Protein AF-A0A7Z9G6S5-F1 (afdb_monomer)

Secondary structure (DSSP, 8-state):
-BHHHHHHHHHHHHHTTT----EEPP-TTS-SSEEEEETTEEEEEEETTS-SSSTTGGGSBEEEEEEEETT---BTTTTB--SEE-SSHHHHHHHHSPPPPSS-TT-EEE---SHHHHHTT-TT-EEEEEEE-SSS-EEE-

pLDDT: mean 88.84, std 7.66, range [58.53, 96.88]

Solvent-accessible surface area (backbone atoms only — not comparable to full-atom values): 8023 Å² total; per-residue (Å²): 98,37,34,54,57,49,56,52,48,52,44,51,56,41,44,76,74,74,37,88,68,68,71,48,71,20,40,96,91,58,58,50,42,38,34,35,71,49,94,66,29,32,44,33,30,30,31,51,97,48,67,41,58,61,93,68,34,52,74,20,41,51,36,72,29,33,39,27,50,69,87,57,69,61,41,86,90,73,78,39,70,57,57,49,78,4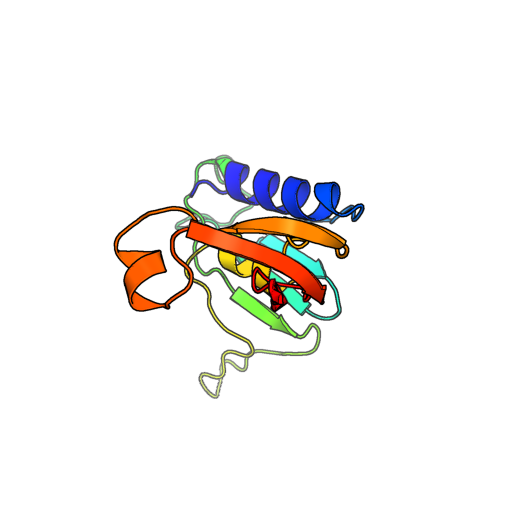4,96,39,69,64,59,48,48,44,71,71,54,49,54,78,48,93,64,60,65,74,38,79,46,67,35,62,81,45,78,66,32,49,77,72,71,39,40,64,40,72,31,36,26,76,41,73,42,78,52,76,56,67,44,67,89

Mean predicted aligned error: 6.97 Å

Structure (mmCIF, N/CA/C/O backbone):
data_AF-A0A7Z9G6S5-F1
#
_entry.id   AF-A0A7Z9G6S5-F1
#
loop_
_atom_site.group_PDB
_atom_site.id
_atom_site.type_symbol
_atom_site.label_atom_id
_atom_site.label_alt_id
_atom_site.label_comp_id
_atom_site.label_asym_id
_atom_site.label_entity_id
_atom_site.label_seq_id
_atom_site.pdbx_PDB_ins_code
_atom_site.Cartn_x
_atom_site.Cartn_y
_atom_site.Cartn_z
_atom_site.occupancy
_atom_site.B_iso_or_equiv
_atom_site.auth_seq_id
_atom_site.auth_comp_id
_atom_site.auth_asym_id
_atom_site.auth_atom_id
_atom_site.pdbx_PDB_model_num
ATOM 1 N N . MET A 1 1 ? 7.248 10.135 -1.794 1.00 91.06 1 MET A N 1
ATOM 2 C CA . MET A 1 1 ? 7.951 9.127 -0.962 1.00 91.06 1 MET A CA 1
ATOM 3 C C . MET A 1 1 ? 8.973 8.418 -1.836 1.00 91.06 1 MET A C 1
ATOM 5 O O . MET A 1 1 ? 8.597 8.007 -2.926 1.00 91.06 1 MET A O 1
ATOM 9 N N . LYS A 1 2 ? 10.204 8.202 -1.351 1.00 95.75 2 LYS A N 1
ATOM 10 C CA . LYS A 1 2 ? 11.241 7.436 -2.071 1.00 95.75 2 LYS A CA 1
ATOM 11 C C . LYS A 1 2 ? 10.825 5.996 -2.378 1.00 95.75 2 LYS A C 1
ATOM 13 O O . LYS A 1 2 ? 10.232 5.349 -1.508 1.00 95.75 2 LYS A O 1
ATOM 18 N N . ILE A 1 3 ? 11.191 5.473 -3.550 1.00 95.25 3 ILE A N 1
ATOM 19 C CA . ILE A 1 3 ? 10.824 4.111 -3.975 1.00 95.25 3 ILE A CA 1
ATOM 20 C C . ILE A 1 3 ? 11.291 3.059 -2.966 1.00 95.25 3 ILE A C 1
ATOM 22 O O . ILE A 1 3 ? 10.500 2.206 -2.559 1.00 95.25 3 ILE A O 1
ATOM 26 N N . ARG A 1 4 ? 12.531 3.155 -2.468 1.00 95.50 4 ARG A N 1
ATOM 27 C CA . ARG A 1 4 ? 13.049 2.221 -1.450 1.00 95.50 4 ARG A CA 1
ATOM 28 C C . ARG A 1 4 ? 12.162 2.138 -0.203 1.00 95.50 4 ARG A C 1
ATOM 30 O O . ARG A 1 4 ? 11.989 1.068 0.378 1.00 95.50 4 ARG A O 1
ATOM 37 N N . ASN A 1 5 ? 11.571 3.265 0.201 1.00 96.88 5 ASN A N 1
ATOM 38 C CA . 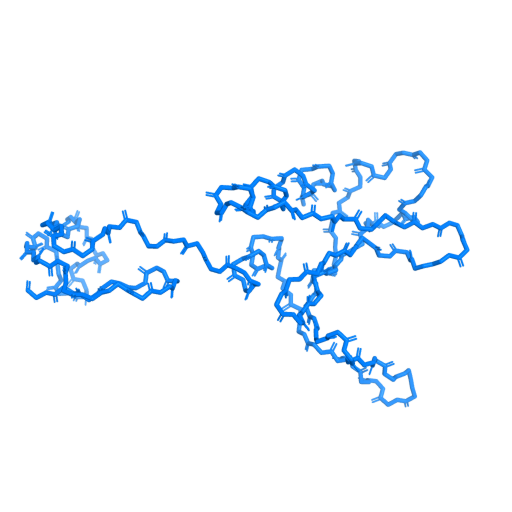ASN A 1 5 ? 10.681 3.335 1.357 1.00 96.88 5 ASN A CA 1
ATOM 39 C C . ASN A 1 5 ? 9.298 2.768 1.024 1.00 96.88 5 ASN A C 1
ATOM 41 O O . ASN A 1 5 ? 8.705 2.103 1.870 1.00 96.88 5 ASN A O 1
ATOM 45 N N . ALA A 1 6 ? 8.810 2.981 -0.201 1.00 96.06 6 ALA A N 1
ATOM 46 C CA . ALA A 1 6 ? 7.562 2.392 -0.673 1.00 96.06 6 ALA A CA 1
ATOM 47 C C . ALA A 1 6 ? 7.645 0.857 -0.698 1.00 96.06 6 ALA A C 1
ATOM 49 O O . ALA A 1 6 ? 6.802 0.199 -0.096 1.00 96.06 6 ALA A O 1
ATOM 50 N N . ILE A 1 7 ? 8.712 0.291 -1.273 1.00 95.62 7 ILE A N 1
ATOM 51 C CA . ILE A 1 7 ? 8.964 -1.162 -1.316 1.00 95.62 7 ILE A CA 1
ATOM 52 C C . ILE A 1 7 ? 9.022 -1.756 0.095 1.00 95.62 7 ILE A C 1
ATOM 54 O O . ILE A 1 7 ? 8.332 -2.734 0.390 1.00 95.62 7 ILE A O 1
ATOM 58 N N . LYS A 1 8 ? 9.800 -1.142 1.000 1.00 96.31 8 LYS A N 1
ATOM 59 C CA . LYS A 1 8 ? 9.868 -1.570 2.408 1.00 96.31 8 LYS A CA 1
ATOM 60 C C . LYS A 1 8 ? 8.495 -1.530 3.080 1.00 96.31 8 LYS A C 1
ATOM 62 O O . LYS A 1 8 ? 8.163 -2.438 3.840 1.00 96.31 8 LYS A O 1
ATOM 67 N N . LYS A 1 9 ? 7.696 -0.497 2.800 1.00 96.06 9 LYS A N 1
ATOM 68 C CA . LYS A 1 9 ? 6.357 -0.339 3.372 1.00 96.06 9 LYS A CA 1
ATOM 69 C C . LYS A 1 9 ? 5.383 -1.399 2.863 1.00 96.06 9 LYS A C 1
ATOM 71 O O . LYS A 1 9 ? 4.671 -1.957 3.688 1.00 96.06 9 LYS A O 1
ATOM 76 N N . ILE A 1 10 ? 5.398 -1.714 1.566 1.00 96.00 10 ILE A N 1
ATOM 77 C CA . ILE A 1 10 ? 4.593 -2.798 0.978 1.00 96.00 10 ILE A CA 1
ATOM 78 C C . ILE A 1 10 ? 4.937 -4.114 1.675 1.00 96.00 10 ILE A C 1
ATOM 80 O O . ILE A 1 10 ? 4.090 -4.682 2.356 1.00 96.00 10 ILE A O 1
ATOM 84 N N . LYS A 1 11 ? 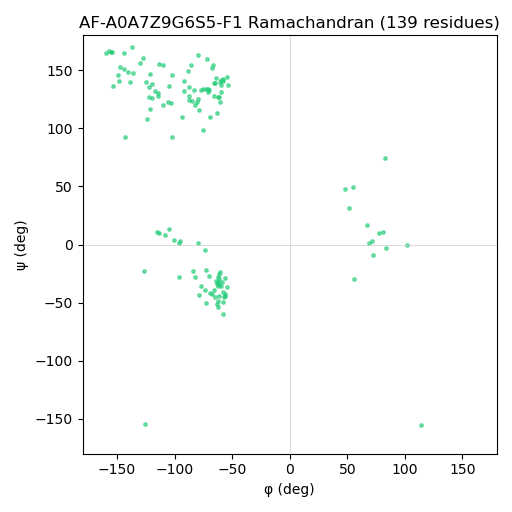6.206 -4.540 1.624 1.00 96.12 11 LYS A N 1
ATOM 85 C CA . LYS A 1 11 ? 6.630 -5.804 2.245 1.00 96.12 11 LYS A CA 1
ATOM 86 C C . LYS A 1 11 ? 6.286 -5.862 3.732 1.00 96.12 11 LYS A C 1
ATOM 88 O O . LYS A 1 11 ? 5.792 -6.873 4.214 1.00 96.12 11 LYS A O 1
ATOM 93 N N . SER A 1 12 ? 6.499 -4.770 4.470 1.00 96.06 12 SER A N 1
ATOM 94 C CA . SER A 1 12 ? 6.163 -4.718 5.895 1.00 96.06 12 SER A CA 1
ATOM 95 C C . SER A 1 12 ? 4.658 -4.812 6.163 1.00 96.06 12 SER A C 1
ATOM 97 O O . SER A 1 12 ? 4.278 -5.453 7.139 1.00 96.06 12 SER A O 1
ATOM 99 N N . HIS A 1 13 ? 3.815 -4.179 5.342 1.00 94.62 13 HIS A N 1
ATOM 100 C CA . HIS A 1 13 ? 2.359 -4.181 5.509 1.00 94.62 13 HIS A CA 1
ATOM 101 C C . HIS A 1 13 ? 1.776 -5.586 5.374 1.00 94.62 13 HIS A C 1
ATOM 103 O O . HIS A 1 13 ? 1.085 -6.050 6.276 1.00 94.62 13 HIS A O 1
ATOM 109 N N . PHE A 1 14 ? 2.133 -6.282 4.295 1.00 94.81 14 PHE A N 1
ATOM 110 C CA . PHE A 1 14 ? 1.664 -7.642 4.026 1.00 94.81 14 PHE A CA 1
ATOM 111 C C . PHE A 1 14 ? 2.265 -8.654 5.009 1.00 94.81 14 PHE A C 1
ATOM 113 O O . PHE A 1 14 ? 1.537 -9.462 5.587 1.00 94.81 14 PHE A O 1
ATOM 120 N N . LYS A 1 15 ? 3.563 -8.534 5.325 1.00 95.44 15 LYS A N 1
ATOM 121 C CA . LYS A 1 15 ? 4.233 -9.440 6.271 1.00 95.44 15 LYS A CA 1
ATOM 122 C C . LYS A 1 15 ? 3.642 -9.381 7.678 1.00 95.44 15 LYS A C 1
ATOM 124 O O . LYS A 1 15 ? 3.561 -10.409 8.345 1.00 95.44 15 LYS A O 1
ATOM 129 N N . LYS A 1 16 ? 3.200 -8.204 8.141 1.00 92.44 16 LYS A N 1
ATOM 130 C CA . LYS A 1 16 ? 2.503 -8.062 9.437 1.00 92.44 16 LYS A CA 1
ATOM 131 C C . LYS A 1 16 ? 1.207 -8.869 9.510 1.00 92.44 16 LYS A C 1
ATOM 133 O O . LYS A 1 16 ? 0.772 -9.193 10.608 1.00 92.44 16 LYS A O 1
ATOM 138 N N . GLN A 1 17 ? 0.620 -9.182 8.362 1.00 91.12 17 GLN A N 1
ATOM 139 C CA . GLN A 1 17 ? -0.603 -9.966 8.231 1.00 91.12 17 GLN A CA 1
ATOM 140 C C . GLN A 1 17 ? -0.315 -11.402 7.757 1.00 91.12 17 GLN A C 1
ATOM 142 O O . GLN A 1 17 ? -1.229 -12.123 7.377 1.00 91.12 17 GLN A O 1
ATOM 147 N N . GLY A 1 18 ? 0.954 -11.830 7.790 1.00 92.50 18 GLY A N 1
ATOM 148 C CA . GLY A 1 18 ? 1.364 -13.196 7.460 1.00 92.50 18 GLY A CA 1
ATOM 149 C C . GLY A 1 18 ? 1.502 -13.490 5.966 1.00 92.50 18 GLY A C 1
ATOM 150 O O . GLY A 1 18 ? 1.662 -14.651 5.604 1.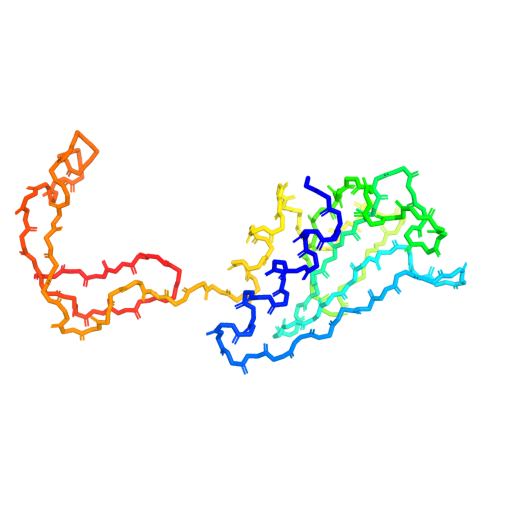00 92.50 18 GLY A O 1
ATOM 151 N N . ILE A 1 19 ? 1.465 -12.472 5.103 1.00 94.06 19 ILE A N 1
ATOM 152 C CA . ILE A 1 19 ? 1.581 -12.632 3.650 1.00 94.06 19 ILE A CA 1
ATOM 153 C C . ILE A 1 19 ? 2.969 -12.170 3.211 1.00 94.06 19 ILE A C 1
ATOM 155 O O . ILE A 1 19 ? 3.347 -11.020 3.452 1.00 94.06 19 ILE A O 1
ATOM 159 N N . ASP A 1 20 ? 3.725 -13.052 2.560 1.00 93.56 20 ASP A N 1
ATOM 160 C CA . ASP A 1 20 ? 4.937 -12.642 1.853 1.00 93.56 20 ASP A CA 1
ATOM 161 C C . ASP A 1 20 ? 4.562 -12.217 0.436 1.00 93.56 20 ASP A C 1
ATOM 163 O O . ASP A 1 20 ? 3.829 -12.925 -0.255 1.00 93.56 20 ASP A O 1
ATOM 167 N N . ILE A 1 21 ? 4.998 -11.024 0.038 1.00 94.19 21 ILE A N 1
ATOM 168 C CA . ILE A 1 21 ? 4.590 -10.420 -1.227 1.00 94.19 21 ILE A CA 1
ATOM 169 C C . ILE A 1 21 ? 5.799 -10.124 -2.097 1.00 94.19 21 ILE A C 1
ATOM 171 O O . ILE A 1 21 ? 6.733 -9.414 -1.700 1.00 94.19 21 ILE A O 1
ATOM 175 N N . ASP A 1 22 ? 5.732 -10.632 -3.320 1.00 94.31 22 ASP A N 1
ATOM 176 C CA . ASP A 1 22 ? 6.737 -10.384 -4.333 1.00 94.31 22 ASP A CA 1
ATOM 177 C C . ASP A 1 22 ? 6.426 -9.107 -5.105 1.00 94.31 22 ASP A C 1
ATOM 179 O O . ASP A 1 22 ? 5.295 -8.827 -5.513 1.00 94.31 22 ASP A O 1
ATOM 183 N N . ILE A 1 23 ? 7.476 -8.313 -5.297 1.00 94.75 23 ILE A N 1
ATOM 184 C CA . ILE A 1 23 ? 7.431 -7.090 -6.088 1.00 94.75 23 ILE A CA 1
ATOM 185 C C . ILE A 1 23 ? 8.230 -7.359 -7.353 1.00 94.75 23 ILE A C 1
ATOM 187 O O . ILE A 1 23 ? 9.424 -7.647 -7.290 1.00 94.75 23 ILE A O 1
ATOM 191 N N . SER A 1 24 ? 7.563 -7.250 -8.495 1.00 93.75 24 SER A N 1
ATOM 192 C CA . SER A 1 24 ? 8.201 -7.289 -9.803 1.00 93.75 24 SER A CA 1
ATOM 193 C C . SER A 1 24 ? 8.816 -5.928 -10.100 1.00 93.75 24 SER A C 1
ATOM 195 O O . SER A 1 24 ? 8.137 -4.896 -10.040 1.00 93.75 24 SER A O 1
ATOM 197 N N . TYR A 1 25 ? 10.111 -5.942 -10.396 1.00 93.00 25 TYR A N 1
ATOM 198 C CA . TYR A 1 25 ? 10.896 -4.750 -10.683 1.00 93.00 25 TYR A CA 1
ATOM 199 C C . TYR A 1 25 ? 10.839 -4.402 -12.175 1.00 93.00 25 TYR A C 1
ATOM 201 O O . TYR A 1 25 ? 10.737 -5.309 -13.008 1.00 93.00 25 TYR A O 1
ATOM 209 N N . PRO A 1 26 ? 10.933 -3.108 -12.522 1.00 91.50 26 PRO A N 1
ATOM 210 C CA . PRO A 1 26 ? 11.101 -2.676 -13.900 1.00 91.50 26 PRO A CA 1
ATOM 211 C C . PRO A 1 26 ? 12.309 -3.331 -14.573 1.00 91.50 26 PRO A C 1
ATOM 213 O O . PRO A 1 26 ? 13.348 -3.542 -13.949 1.00 91.50 26 PRO A O 1
ATOM 216 N N . THR A 1 27 ? 12.191 -3.630 -15.865 1.00 88.19 27 THR A N 1
ATOM 217 C CA . THR A 1 27 ? 13.282 -4.204 -16.670 1.00 88.19 27 THR A CA 1
ATOM 218 C C . THR A 1 27 ? 13.466 -3.419 -17.962 1.00 88.19 27 THR A C 1
ATOM 220 O O . THR A 1 27 ? 12.532 -2.782 -18.446 1.00 88.19 27 THR A O 1
ATOM 223 N N . ARG A 1 28 ? 14.670 -3.475 -18.548 1.00 84.44 28 ARG A N 1
ATOM 224 C CA . ARG A 1 28 ? 15.036 -2.694 -19.745 1.00 84.44 28 ARG A CA 1
ATOM 225 C C . ARG A 1 28 ? 14.155 -2.958 -20.968 1.00 84.44 28 ARG A C 1
ATOM 227 O O . ARG A 1 28 ? 13.950 -2.060 -21.773 1.00 84.44 28 ARG A O 1
ATOM 234 N N . SER A 1 29 ? 13.660 -4.180 -21.120 1.00 81.25 29 SER A N 1
ATOM 235 C CA . SER A 1 29 ? 12.818 -4.604 -22.246 1.00 81.25 29 SER A CA 1
ATOM 236 C C . SER A 1 29 ? 11.354 -4.820 -21.856 1.00 81.25 29 SER A C 1
ATOM 238 O O . SER A 1 29 ? 10.596 -5.384 -22.641 1.00 81.25 29 SER A O 1
ATOM 240 N N . GLY A 1 30 ? 10.970 -4.452 -20.633 1.00 78.00 30 GLY A N 1
ATOM 241 C CA . GLY A 1 30 ? 9.667 -4.777 -20.067 1.00 78.00 30 GLY A CA 1
ATOM 242 C C . GLY A 1 30 ? 8.906 -3.556 -19.572 1.00 78.00 30 GLY A C 1
ATOM 243 O O . GLY A 1 30 ? 9.079 -2.435 -20.036 1.00 78.00 30 GLY A O 1
ATOM 244 N N . ASN A 1 31 ? 8.016 -3.798 -18.615 1.00 76.31 31 ASN A N 1
ATOM 245 C CA . ASN A 1 31 ? 7.214 -2.752 -18.000 1.00 76.31 31 ASN A CA 1
ATOM 246 C C . ASN A 1 31 ? 8.094 -1.856 -17.111 1.00 76.31 31 ASN A C 1
ATOM 248 O O . ASN A 1 31 ? 8.855 -2.362 -16.291 1.00 76.31 31 ASN A O 1
ATOM 252 N N . HIS A 1 32 ? 7.943 -0.536 -17.224 1.00 84.81 32 HIS A N 1
ATOM 253 C CA . HIS A 1 32 ? 8.655 0.439 -16.388 1.00 84.81 32 HIS A CA 1
ATOM 254 C C . HIS A 1 32 ? 8.031 0.626 -14.988 1.00 84.81 32 HIS A C 1
ATOM 256 O O . HIS A 1 32 ? 8.495 1.452 -14.204 1.00 84.81 32 HIS A O 1
ATOM 262 N N . ARG A 1 33 ? 6.957 -0.109 -14.659 1.00 90.50 33 ARG A N 1
ATOM 263 C CA . ARG A 1 33 ? 6.284 -0.056 -13.350 1.00 90.50 33 ARG A CA 1
ATOM 264 C C . ARG A 1 33 ? 6.831 -1.093 -12.379 1.00 90.50 33 ARG A C 1
ATOM 266 O O . ARG A 1 33 ? 6.992 -2.260 -12.728 1.00 90.50 33 ARG A O 1
ATOM 273 N N . PHE A 1 34 ? 6.956 -0.688 -11.121 1.00 94.38 34 PHE A N 1
ATOM 274 C CA . PHE A 1 34 ? 6.972 -1.628 -10.006 1.00 94.38 34 PHE A CA 1
ATOM 275 C C . PHE A 1 34 ? 5.561 -2.180 -9.845 1.00 94.38 34 PHE A C 1
ATOM 277 O O . PHE A 1 34 ? 4.600 -1.404 -9.832 1.00 94.38 34 PHE A O 1
ATOM 284 N N . THR A 1 35 ? 5.421 -3.499 -9.735 1.00 94.81 35 THR A N 1
ATOM 285 C CA . THR A 1 35 ? 4.107 -4.140 -9.593 1.00 94.81 35 THR A CA 1
ATOM 286 C C . THR A 1 35 ? 4.119 -5.221 -8.526 1.00 94.81 35 THR A C 1
ATOM 288 O O . THR A 1 35 ? 5.132 -5.877 -8.305 1.00 94.81 35 THR A O 1
ATOM 291 N N . PHE A 1 36 ? 2.992 -5.392 -7.849 1.00 95.44 36 PHE A N 1
ATOM 292 C CA . PHE A 1 36 ? 2.760 -6.466 -6.890 1.00 95.44 36 PHE A CA 1
ATOM 293 C C . PHE A 1 36 ? 1.287 -6.855 -6.927 1.00 95.44 36 PHE A C 1
ATOM 295 O O . PHE A 1 36 ? 0.438 -6.038 -7.292 1.00 95.44 36 PHE A O 1
ATOM 302 N N . GLN A 1 37 ? 0.990 -8.105 -6.590 1.00 95.06 37 GLN A N 1
ATOM 303 C CA . GLN A 1 37 ? -0.345 -8.670 -6.763 1.00 95.06 37 GLN A CA 1
ATOM 304 C C . GLN A 1 37 ? -0.873 -9.221 -5.448 1.00 95.06 37 GLN A C 1
ATOM 306 O O . GLN A 1 37 ? -0.134 -9.842 -4.685 1.00 95.06 37 GLN A O 1
ATOM 311 N N . HIS A 1 38 ? -2.155 -8.993 -5.197 1.00 94.69 38 HIS A N 1
ATOM 312 C CA . HIS A 1 38 ? -2.873 -9.585 -4.081 1.00 94.69 38 HIS A CA 1
ATOM 313 C C . HIS A 1 38 ? -4.361 -9.668 -4.419 1.00 94.69 38 HIS A C 1
ATOM 315 O O . HIS A 1 38 ? -4.907 -8.724 -4.981 1.00 94.69 38 HIS A O 1
ATOM 321 N N . ASP A 1 39 ? -4.989 -10.801 -4.101 1.00 91.56 39 ASP A N 1
ATOM 322 C CA . ASP A 1 39 ? -6.435 -11.035 -4.246 1.00 91.56 39 ASP A CA 1
ATOM 323 C C . ASP A 1 39 ? -7.025 -10.623 -5.615 1.00 91.56 39 ASP A C 1
ATOM 325 O O . ASP A 1 39 ? -7.998 -9.882 -5.723 1.00 91.56 39 ASP A O 1
ATOM 329 N N . GLY A 1 40 ? -6.367 -11.036 -6.707 1.00 92.50 40 GLY A N 1
ATOM 330 C CA . GLY A 1 40 ? -6.807 -10.725 -8.077 1.00 92.50 40 GLY A CA 1
ATOM 331 C C . GLY A 1 40 ? -6.631 -9.261 -8.507 1.00 92.50 40 GLY A C 1
ATOM 332 O O . GLY A 1 40 ? -6.992 -8.903 -9.631 1.00 92.50 40 GLY A O 1
ATOM 333 N N . GLN A 1 41 ? -6.043 -8.421 -7.655 1.00 94.75 41 GLN A N 1
ATOM 334 C CA . GLN A 1 41 ? -5.719 -7.027 -7.930 1.00 94.75 41 GLN A CA 1
ATOM 335 C C . GLN A 1 41 ? -4.206 -6.811 -8.048 1.00 94.75 41 GLN A C 1
ATOM 337 O O . GLN A 1 41 ? -3.388 -7.538 -7.481 1.00 94.75 41 GLN A O 1
ATOM 342 N N . VAL A 1 42 ? -3.826 -5.772 -8.790 1.00 95.25 42 VAL A N 1
ATOM 343 C CA . VAL A 1 42 ? -2.438 -5.382 -9.044 1.00 95.25 42 VAL A CA 1
ATOM 344 C C . VAL A 1 42 ? -2.217 -3.959 -8.558 1.00 95.25 42 VAL A C 1
ATOM 346 O O . VAL A 1 42 ? -2.788 -3.013 -9.103 1.00 95.25 42 VAL A O 1
ATOM 349 N N . GLY A 1 43 ? -1.346 -3.804 -7.563 1.00 95.69 43 GLY A N 1
ATOM 350 C CA . GLY A 1 43 ? -0.786 -2.517 -7.170 1.00 95.69 43 GLY A CA 1
ATOM 351 C C . GLY A 1 43 ? 0.405 -2.172 -8.058 1.00 95.69 43 GLY A C 1
ATOM 352 O O . GLY A 1 43 ? 1.276 -3.009 -8.297 1.00 95.69 43 GLY A O 1
ATOM 353 N N . SER A 1 44 ? 0.458 -0.941 -8.562 1.00 94.75 44 SER A N 1
ATOM 354 C CA . SER A 1 44 ? 1.539 -0.483 -9.434 1.00 94.75 44 SER A CA 1
ATOM 355 C C . SER A 1 44 ? 1.923 0.974 -9.198 1.00 94.75 44 SER A C 1
ATOM 357 O O . SER A 1 44 ? 1.095 1.777 -8.768 1.00 94.75 44 SER A O 1
ATOM 359 N N . PHE A 1 45 ? 3.186 1.308 -9.461 1.00 95.44 45 PHE A N 1
ATOM 360 C CA . PHE A 1 45 ? 3.714 2.672 -9.362 1.00 95.44 45 PHE A CA 1
ATOM 361 C C . PHE A 1 45 ? 5.004 2.839 -10.180 1.00 95.44 45 PHE A C 1
ATOM 363 O O . PHE A 1 45 ? 5.637 1.854 -10.567 1.00 95.44 45 PHE A O 1
ATOM 370 N N . PHE A 1 46 ? 5.401 4.088 -10.430 1.00 94.25 46 PHE A N 1
ATOM 371 C CA . PHE A 1 46 ? 6.627 4.447 -11.153 1.00 94.25 46 PHE A CA 1
ATOM 372 C C . PHE A 1 46 ? 7.640 5.154 -10.257 1.00 94.25 46 PHE A C 1
ATOM 374 O O . PHE A 1 46 ? 7.269 5.835 -9.299 1.00 94.25 46 PHE A O 1
ATOM 381 N N . ALA A 1 47 ? 8.911 5.058 -10.642 1.00 94.69 47 ALA A N 1
ATOM 382 C CA . ALA A 1 47 ? 9.951 5.988 -10.224 1.00 94.69 47 ALA A CA 1
ATOM 383 C C . ALA A 1 47 ? 9.845 7.269 -11.067 1.00 94.69 47 ALA A C 1
ATOM 385 O O . ALA A 1 47 ? 9.985 7.240 -12.285 1.00 94.69 47 ALA A O 1
ATOM 386 N N . ASN A 1 48 ? 9.539 8.401 -10.437 1.00 93.44 48 ASN A N 1
ATOM 387 C CA . ASN A 1 48 ? 9.346 9.659 -11.147 1.00 93.44 48 ASN A CA 1
ATOM 388 C C . ASN A 1 48 ? 10.652 10.130 -11.796 1.00 93.44 48 ASN A C 1
ATOM 390 O O . ASN A 1 48 ? 11.670 10.244 -11.113 1.00 93.44 48 ASN A O 1
ATOM 394 N N . GLY A 1 49 ? 10.601 10.432 -13.095 1.00 89.56 49 GLY A N 1
ATOM 395 C CA . GLY A 1 49 ? 11.766 10.868 -13.867 1.00 89.56 49 GLY A CA 1
ATOM 396 C C . GLY A 1 49 ? 12.837 9.789 -14.059 1.00 89.56 49 GLY A C 1
ATOM 397 O O . GLY A 1 49 ? 13.967 10.132 -14.385 1.00 89.56 49 GLY A O 1
ATOM 398 N N . HIS A 1 50 ? 12.504 8.511 -13.846 1.00 90.75 50 HIS A N 1
ATOM 399 C CA . HIS A 1 50 ? 13.450 7.402 -13.934 1.00 90.75 50 HIS A CA 1
ATOM 400 C C . HIS A 1 50 ? 12.813 6.177 -14.600 1.00 90.75 50 HIS A C 1
ATOM 402 O O . HIS A 1 50 ? 11.628 5.905 -14.435 1.00 90.75 50 HIS A O 1
ATOM 408 N N . ASP A 1 51 ? 13.618 5.387 -15.306 1.00 87.25 51 ASP A N 1
ATOM 409 C CA . ASP A 1 51 ? 13.203 4.140 -15.972 1.00 87.25 51 ASP A CA 1
ATOM 410 C C . ASP A 1 51 ? 12.953 2.946 -15.015 1.00 87.25 51 ASP A C 1
ATOM 412 O O . ASP A 1 51 ? 12.537 1.872 -15.455 1.00 87.25 51 ASP A O 1
ATOM 416 N N . GLY A 1 52 ? 13.222 3.127 -13.714 1.00 86.94 52 GLY A N 1
ATOM 417 C CA . GLY A 1 52 ? 13.128 2.110 -12.668 1.00 86.94 52 GLY A CA 1
ATOM 418 C C . GLY A 1 52 ? 14.149 0.962 -12.713 1.00 86.94 52 GLY A C 1
ATOM 419 O O . GLY A 1 52 ? 14.055 0.086 -11.856 1.00 86.94 52 GLY A O 1
ATOM 420 N N . HIS A 1 53 ? 15.089 0.940 -13.667 1.00 86.75 53 HIS A N 1
ATOM 421 C CA . HIS A 1 53 ? 16.065 -0.150 -13.830 1.00 86.75 53 HIS A CA 1
ATOM 422 C C . HIS A 1 53 ? 17.533 0.304 -13.857 1.00 86.75 53 HIS A C 1
ATOM 424 O O . HIS A 1 53 ? 18.418 -0.520 -13.642 1.00 86.75 53 HIS A O 1
ATOM 430 N N . SER A 1 54 ? 17.821 1.567 -14.193 1.00 87.25 54 SER A N 1
ATOM 431 C CA . SER A 1 54 ? 19.184 2.117 -14.139 1.00 87.25 54 SER A CA 1
ATOM 432 C C . SER A 1 54 ? 19.557 2.508 -12.705 1.00 87.25 54 SER A C 1
ATOM 434 O O . SER A 1 54 ? 18.698 2.570 -11.833 1.00 87.25 54 SER A O 1
ATOM 436 N N . GLU A 1 55 ? 20.839 2.697 -12.406 1.00 88.62 55 GLU A N 1
ATOM 437 C CA . GLU A 1 55 ? 21.267 3.022 -11.039 1.00 88.62 55 GLU A CA 1
ATOM 438 C C . GLU A 1 55 ? 20.634 4.331 -10.532 1.00 88.62 55 GLU A C 1
ATOM 440 O O . GLU A 1 55 ? 20.590 5.322 -11.258 1.00 88.62 55 GLU A O 1
ATOM 445 N N . GLY A 1 56 ? 20.181 4.350 -9.270 1.00 88.50 56 GLY A N 1
ATOM 446 C CA . GLY A 1 56 ? 19.623 5.545 -8.624 1.00 88.50 56 GLY A CA 1
ATOM 447 C C . GLY A 1 56 ? 18.093 5.590 -8.530 1.00 88.50 56 GLY A C 1
ATOM 448 O O . GLY A 1 56 ? 17.545 6.529 -7.940 1.00 88.50 56 GLY A O 1
ATOM 449 N N . TRP A 1 57 ? 17.381 4.572 -9.030 1.00 91.06 57 TRP A N 1
ATOM 450 C CA . TRP A 1 57 ? 15.917 4.495 -8.934 1.00 91.06 57 TRP A CA 1
ATOM 451 C C . TRP A 1 57 ? 15.414 4.448 -7.482 1.00 91.06 57 TRP A C 1
ATOM 453 O O . TRP A 1 57 ? 14.285 4.859 -7.201 1.00 91.06 57 TRP A O 1
ATOM 463 N N . GLU A 1 58 ? 16.229 3.970 -6.538 1.00 93.44 58 GLU A N 1
ATOM 464 C CA . GLU A 1 58 ? 15.871 3.814 -5.126 1.00 93.44 58 GLU A CA 1
ATOM 465 C C . GLU A 1 58 ? 15.468 5.140 -4.470 1.00 93.44 58 GLU A C 1
ATOM 467 O O . GLU A 1 58 ? 14.572 5.171 -3.609 1.00 93.44 58 GLU A O 1
ATOM 472 N N . ASP A 1 59 ? 16.132 6.219 -4.895 1.00 94.94 59 ASP A N 1
ATOM 473 C CA . ASP A 1 59 ? 15.984 7.582 -4.390 1.00 94.94 59 ASP A CA 1
ATOM 474 C C . ASP A 1 59 ? 15.106 8.464 -5.294 1.00 94.94 59 ASP A C 1
ATOM 476 O O . ASP A 1 59 ? 14.872 9.641 -4.989 1.00 94.94 59 ASP A O 1
ATOM 480 N N . ALA A 1 60 ? 14.526 7.896 -6.351 1.00 94.12 60 ALA A N 1
ATOM 481 C CA . ALA A 1 60 ? 13.458 8.545 -7.094 1.00 94.12 60 ALA A CA 1
ATOM 482 C C . ALA A 1 60 ? 12.183 8.656 -6.237 1.00 94.12 60 ALA A C 1
ATOM 484 O O . ALA A 1 60 ? 11.925 7.855 -5.329 1.00 94.12 60 ALA A O 1
ATOM 485 N N . GLU A 1 61 ? 11.363 9.672 -6.508 1.00 95.50 61 GLU A N 1
ATOM 486 C CA . GLU A 1 61 ? 10.047 9.797 -5.878 1.00 95.50 61 GLU A CA 1
ATOM 487 C C . GLU A 1 61 ? 9.053 8.840 -6.535 1.00 95.50 61 GLU A C 1
ATOM 489 O O . GLU A 1 61 ? 8.948 8.787 -7.754 1.00 95.50 61 GLU A O 1
ATOM 494 N N . GLY A 1 62 ? 8.287 8.102 -5.737 1.00 93.44 62 GLY A N 1
ATOM 495 C CA . GLY A 1 62 ? 7.199 7.280 -6.252 1.00 93.44 62 GLY A CA 1
ATOM 496 C C . GLY A 1 62 ? 6.031 8.124 -6.752 1.00 93.44 62 GLY A C 1
ATOM 497 O O . GLY A 1 62 ? 5.579 9.039 -6.057 1.00 93.44 62 GLY A O 1
ATOM 498 N N . THR A 1 63 ? 5.538 7.795 -7.942 1.00 94.19 63 THR A N 1
ATOM 499 C CA . THR A 1 63 ? 4.415 8.469 -8.602 1.00 94.19 63 THR A CA 1
ATOM 500 C C . THR A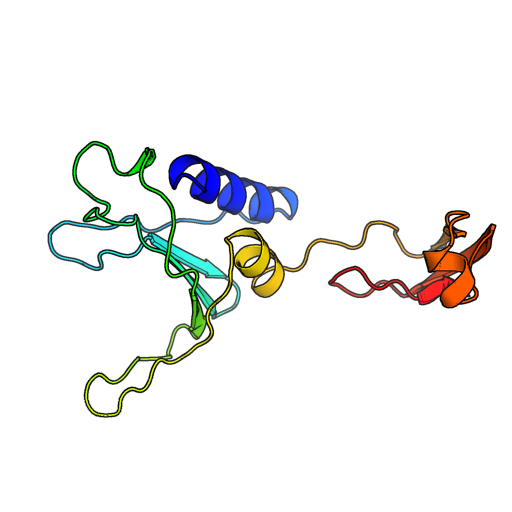 1 63 ? 3.463 7.461 -9.244 1.00 94.19 63 THR A C 1
ATOM 502 O O . THR A 1 63 ? 3.780 6.276 -9.357 1.00 94.19 63 THR A O 1
ATOM 505 N N . ASN A 1 64 ? 2.301 7.949 -9.686 1.00 93.00 64 ASN A N 1
ATOM 506 C CA . ASN A 1 64 ? 1.287 7.169 -10.398 1.00 93.00 64 ASN A CA 1
ATOM 507 C C . ASN A 1 64 ? 0.860 5.911 -9.618 1.00 93.00 64 ASN A C 1
ATOM 509 O O . ASN A 1 64 ? 0.862 4.799 -10.141 1.00 93.00 64 ASN A O 1
ATOM 513 N N . TRP A 1 65 ? 0.540 6.090 -8.336 1.00 95.56 65 TRP A N 1
ATOM 514 C CA . TRP A 1 65 ? 0.047 5.020 -7.476 1.00 95.56 65 TRP A CA 1
ATOM 515 C C . TRP A 1 65 ? -1.294 4.524 -8.026 1.00 95.56 65 TRP A C 1
ATOM 517 O O . TRP A 1 65 ? -2.272 5.268 -8.046 1.00 95.56 65 TRP A O 1
ATOM 527 N N . HIS A 1 66 ? -1.334 3.286 -8.503 1.00 94.69 66 HIS A N 1
ATOM 528 C CA . HIS A 1 66 ? -2.451 2.769 -9.280 1.00 94.69 66 HIS A CA 1
ATOM 529 C C . HIS A 1 66 ? -2.815 1.338 -8.880 1.00 94.69 66 HIS A C 1
ATOM 531 O O . HIS A 1 66 ? -1.927 0.512 -8.661 1.00 94.69 66 HIS A O 1
ATOM 537 N N . ILE A 1 67 ? -4.115 1.048 -8.822 1.00 95.19 67 ILE A N 1
ATOM 538 C CA . ILE A 1 67 ? -4.670 -0.287 -8.575 1.00 95.19 67 ILE A CA 1
ATOM 539 C C . ILE A 1 67 ? -5.575 -0.666 -9.735 1.00 95.19 67 ILE A C 1
ATOM 541 O O . ILE A 1 67 ? -6.414 0.138 -10.132 1.00 95.19 67 ILE A O 1
ATOM 545 N N . ARG A 1 68 ? -5.459 -1.898 -10.221 1.00 94.25 68 ARG A N 1
ATOM 546 C CA . ARG A 1 68 ? -6.34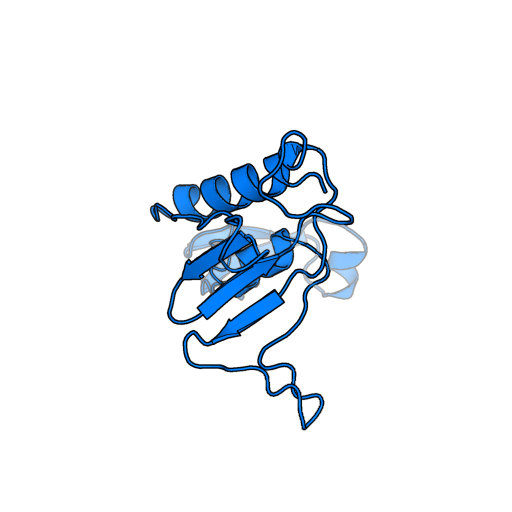5 -2.462 -11.250 1.00 94.25 68 ARG A CA 1
ATOM 547 C C . ARG A 1 68 ? -6.613 -3.944 -11.007 1.00 94.25 68 ARG A C 1
ATOM 549 O O . ARG A 1 68 ? -5.858 -4.570 -10.263 1.00 94.25 68 ARG A O 1
ATOM 556 N N . GLY A 1 69 ? -7.626 -4.516 -11.653 1.00 93.00 69 GLY A N 1
ATOM 557 C CA . GLY A 1 69 ? -7.778 -5.968 -11.727 1.00 93.00 69 GLY A CA 1
ATOM 558 C C . GLY A 1 69 ? -6.654 -6.615 -12.543 1.00 93.00 69 GLY A C 1
ATOM 559 O O . GLY A 1 69 ? -6.040 -5.985 -13.405 1.00 93.00 69 GLY A O 1
ATOM 560 N N . ILE A 1 70 ? -6.360 -7.889 -12.283 1.00 91.00 70 ILE A N 1
ATOM 561 C CA . ILE A 1 70 ? -5.305 -8.622 -13.004 1.00 91.00 70 ILE A CA 1
ATOM 562 C C . ILE A 1 70 ? -5.586 -8.761 -14.509 1.00 91.00 70 ILE A C 1
ATOM 564 O O . ILE A 1 70 ? -4.654 -8.721 -15.309 1.00 91.00 70 ILE A O 1
ATOM 568 N N . ASN A 1 71 ? -6.865 -8.853 -14.883 1.00 89.00 71 ASN A N 1
ATOM 569 C CA . ASN A 1 71 ? -7.324 -8.999 -16.268 1.00 89.00 71 ASN A CA 1
ATOM 570 C C . ASN A 1 71 ? -7.715 -7.664 -16.917 1.00 89.00 71 ASN A C 1
ATOM 572 O O . ASN A 1 71 ? -8.140 -7.641 -18.070 1.00 89.00 71 ASN A O 1
ATOM 576 N N . ASP A 1 72 ? -7.576 -6.561 -16.184 1.00 86.50 72 ASP A N 1
ATOM 577 C CA . ASP A 1 72 ? -7.930 -5.239 -16.672 1.00 86.50 72 ASP A CA 1
ATOM 578 C C . ASP A 1 72 ? -6.804 -4.685 -17.546 1.00 86.50 72 ASP A C 1
ATOM 580 O O . ASP A 1 72 ? -5.655 -4.527 -17.108 1.00 86.50 72 ASP A O 1
ATOM 584 N N . VAL A 1 73 ? -7.146 -4.353 -18.789 1.00 82.44 73 VAL A N 1
ATOM 585 C CA . VAL A 1 73 ? -6.217 -3.793 -19.771 1.00 82.44 73 VAL A CA 1
ATOM 586 C C . VAL A 1 73 ? -6.643 -2.369 -20.092 1.00 82.44 73 VAL A C 1
ATOM 588 O O . VAL A 1 73 ? -7.801 -2.100 -20.399 1.00 82.44 73 VAL A O 1
ATOM 591 N N . SER A 1 74 ? -5.694 -1.441 -19.987 1.00 80.31 74 SER A N 1
ATOM 592 C CA . SER A 1 74 ? -5.902 -0.067 -20.435 1.00 80.31 74 SER A CA 1
ATOM 593 C C . SER A 1 74 ? -5.845 -0.027 -21.958 1.00 80.31 74 SER A C 1
ATOM 595 O O . SER A 1 74 ? -4.928 -0.599 -22.548 1.00 80.31 74 SER A O 1
ATOM 597 N N . ASP A 1 75 ? -6.799 0.657 -22.579 1.00 80.38 75 ASP A N 1
ATOM 598 C CA . ASP A 1 75 ? -6.839 0.838 -24.025 1.00 80.38 75 ASP A CA 1
ATOM 599 C C . ASP A 1 75 ? -6.362 2.249 -24.380 1.00 80.38 75 ASP A C 1
ATOM 601 O O . ASP A 1 75 ? -6.909 3.255 -23.928 1.00 80.38 75 ASP A O 1
ATOM 605 N N . ILE A 1 76 ? -5.309 2.305 -25.196 1.00 76.38 76 ILE A N 1
ATOM 606 C CA . ILE A 1 76 ? -4.678 3.548 -25.639 1.00 76.38 76 ILE A CA 1
ATOM 607 C C . ILE A 1 76 ? -5.534 4.310 -26.659 1.00 76.38 76 ILE A C 1
ATOM 609 O O . ILE A 1 76 ? -5.355 5.514 -26.817 1.00 76.38 76 ILE A O 1
ATOM 613 N N . GLN A 1 77 ? -6.452 3.632 -27.355 1.00 82.44 77 GLN A N 1
ATOM 614 C CA . GLN A 1 77 ? -7.275 4.240 -28.403 1.00 82.44 77 GLN A CA 1
ATOM 615 C C . GLN A 1 77 ? -8.512 4.956 -27.852 1.00 82.44 77 GLN A C 1
ATOM 617 O O . GLN A 1 77 ? -9.038 5.848 -28.514 1.00 82.44 77 GLN A O 1
ATOM 622 N N . SER A 1 78 ? -8.965 4.588 -26.653 1.00 78.06 78 SER A N 1
ATOM 623 C CA . SER A 1 78 ? -10.206 5.086 -26.047 1.00 78.06 78 SER A CA 1
ATOM 624 C C . SER A 1 78 ? -9.998 5.941 -24.791 1.00 78.06 78 SER A C 1
ATOM 626 O O . SER A 1 78 ? -10.972 6.262 -24.114 1.00 78.06 78 SER A O 1
ATOM 628 N N . ASP A 1 79 ? -8.752 6.325 -24.482 1.00 76.38 79 ASP A N 1
ATOM 629 C CA . ASP A 1 79 ? -8.371 7.010 -23.230 1.00 76.38 79 ASP A CA 1
ATOM 630 C C . ASP A 1 79 ? -8.879 6.266 -21.976 1.00 76.38 79 ASP A C 1
ATOM 632 O O . ASP A 1 79 ? -9.240 6.842 -20.947 1.00 76.38 79 ASP A O 1
ATOM 636 N N . TYR A 1 80 ? -8.956 4.935 -22.077 1.00 79.50 80 TYR A N 1
ATOM 637 C CA . TYR A 1 80 ? -9.476 4.089 -21.017 1.00 79.50 80 TYR A CA 1
ATOM 638 C C . TYR A 1 80 ? -8.340 3.595 -20.126 1.00 79.50 80 TYR A C 1
ATOM 640 O O . TYR A 1 80 ? -7.537 2.729 -20.491 1.00 79.50 80 TYR A O 1
ATOM 648 N N . HIS A 1 81 ? -8.303 4.112 -18.902 1.00 79.38 81 HIS A N 1
ATOM 649 C CA . HIS A 1 81 ? -7.384 3.672 -17.860 1.00 79.38 81 HIS A CA 1
ATOM 650 C C . HIS A 1 81 ? -8.103 2.775 -16.858 1.00 79.38 81 HIS A C 1
ATOM 652 O O . HIS A 1 81 ? -8.694 3.240 -15.886 1.00 79.38 81 HIS A O 1
ATOM 658 N N . ALA A 1 82 ? -8.045 1.471 -17.110 1.00 85.19 82 ALA A N 1
ATOM 659 C CA . ALA A 1 82 ? -8.646 0.477 -16.238 1.00 85.19 82 ALA A CA 1
ATOM 660 C C . ALA A 1 82 ? -8.029 0.503 -14.829 1.00 85.19 82 ALA A C 1
ATOM 662 O O . ALA A 1 82 ? -6.809 0.380 -14.686 1.00 85.19 82 ALA A O 1
ATOM 663 N N . GLY A 1 83 ? -8.878 0.622 -13.806 1.00 89.75 83 GLY A N 1
ATOM 664 C CA . GLY A 1 83 ? -8.470 0.697 -12.407 1.00 89.75 83 GLY A CA 1
ATOM 665 C C . GLY A 1 83 ? -8.778 2.044 -11.758 1.00 89.75 83 GLY A C 1
ATOM 666 O O . GLY A 1 83 ? -9.705 2.757 -12.136 1.00 89.75 83 GLY A O 1
ATOM 667 N N . SER A 1 84 ? -8.027 2.377 -10.712 1.00 91.56 84 SER A N 1
ATOM 668 C CA . SER A 1 84 ? -8.149 3.657 -10.022 1.00 91.56 84 SER A CA 1
ATOM 669 C C . SER A 1 84 ? -6.820 4.112 -9.438 1.00 91.56 84 SER A C 1
ATOM 671 O O . SER A 1 84 ? -5.994 3.315 -8.981 1.00 91.56 84 SER A O 1
ATOM 673 N N . PHE A 1 85 ? -6.620 5.426 -9.447 1.00 93.81 85 PHE A N 1
ATOM 674 C CA . PHE A 1 85 ? -5.437 6.051 -8.878 1.00 93.81 85 PHE A CA 1
ATOM 675 C C . PHE A 1 85 ? -5.611 6.305 -7.379 1.00 93.81 85 PHE A C 1
ATOM 677 O O . PHE A 1 85 ? -6.723 6.409 -6.850 1.00 93.81 85 PHE A O 1
ATOM 684 N N . ARG A 1 86 ? -4.477 6.358 -6.691 1.00 94.88 86 ARG A N 1
ATOM 685 C CA . ARG A 1 86 ? -4.335 6.678 -5.273 1.00 94.88 86 ARG A CA 1
ATOM 686 C C . ARG A 1 86 ? -3.311 7.802 -5.129 1.00 94.88 86 ARG A C 1
ATOM 688 O O . ARG A 1 86 ? -2.470 8.013 -5.998 1.00 94.88 86 ARG A O 1
ATOM 695 N N . ASP A 1 87 ? -3.339 8.493 -4.003 1.00 93.81 87 ASP A N 1
ATOM 696 C CA . ASP A 1 87 ? -2.417 9.597 -3.726 1.00 93.81 87 ASP A CA 1
ATOM 697 C C . ASP A 1 87 ? -1.064 9.096 -3.216 1.00 93.81 87 ASP A C 1
ATOM 699 O O . ASP A 1 87 ? -0.037 9.762 -3.348 1.00 93.81 87 ASP A O 1
ATOM 703 N N . ASN A 1 88 ? -1.048 7.929 -2.565 1.00 94.44 88 ASN A N 1
ATOM 704 C CA . ASN A 1 88 ? 0.154 7.385 -1.945 1.00 94.44 88 ASN A CA 1
ATOM 705 C C . ASN A 1 88 ? 0.097 5.865 -1.761 1.00 94.44 88 ASN A C 1
ATOM 707 O O . ASN A 1 88 ? -0.963 5.241 -1.802 1.00 94.44 88 ASN A O 1
ATOM 711 N N . ILE A 1 89 ? 1.258 5.278 -1.459 1.00 95.12 89 ILE A N 1
ATOM 712 C CA . ILE A 1 89 ? 1.391 3.829 -1.287 1.00 95.12 89 ILE A CA 1
ATOM 713 C C . ILE A 1 89 ? 0.562 3.258 -0.128 1.00 95.12 89 ILE A C 1
ATOM 715 O O . ILE A 1 89 ? 0.147 2.109 -0.184 1.00 95.12 89 ILE A O 1
ATOM 719 N N . THR A 1 90 ? 0.290 4.044 0.918 1.00 94.69 90 THR A N 1
ATOM 720 C CA . THR A 1 90 ? -0.519 3.578 2.058 1.00 94.69 90 THR A CA 1
ATOM 721 C C . THR A 1 90 ? -1.936 3.282 1.607 1.00 94.69 90 THR A C 1
ATOM 723 O O . THR A 1 90 ? -2.464 2.231 1.931 1.00 94.69 90 THR A O 1
ATOM 726 N N . GLN A 1 91 ? -2.523 4.182 0.817 1.00 94.31 91 GLN A N 1
ATOM 727 C CA . GLN A 1 91 ? -3.859 3.980 0.272 1.00 94.31 91 GLN A CA 1
ATOM 728 C C . GLN A 1 91 ? -3.912 2.760 -0.655 1.00 94.31 91 GLN A C 1
ATOM 730 O O . GLN A 1 91 ? -4.925 2.070 -0.658 1.00 94.31 91 GLN A O 1
ATOM 735 N N . ILE A 1 92 ? -2.838 2.460 -1.403 1.00 94.88 92 ILE A N 1
ATOM 736 C CA . ILE A 1 92 ? -2.754 1.203 -2.162 1.00 94.88 92 ILE A CA 1
ATOM 737 C C . ILE A 1 92 ? -2.781 -0.001 -1.223 1.00 94.88 92 ILE A C 1
ATOM 739 O O . ILE A 1 92 ? -3.615 -0.883 -1.402 1.00 94.88 92 ILE A O 1
ATOM 743 N N . CYS A 1 93 ? -1.886 -0.038 -0.233 1.00 94.44 93 CYS A N 1
ATOM 744 C CA . CYS A 1 93 ? -1.798 -1.160 0.697 1.00 94.44 93 CYS A CA 1
ATOM 745 C C . CYS A 1 93 ? -3.123 -1.404 1.428 1.00 94.44 93 CYS A C 1
ATOM 747 O O . CYS A 1 93 ? -3.563 -2.542 1.487 1.00 94.44 93 CYS A O 1
ATOM 749 N N . GLU A 1 94 ? -3.775 -0.349 1.920 1.00 92.12 94 GLU A N 1
ATOM 750 C CA . GLU A 1 94 ? -5.071 -0.441 2.609 1.00 92.12 94 GLU A CA 1
ATOM 751 C C . GLU A 1 94 ? -6.229 -0.809 1.671 1.00 92.12 94 GLU A C 1
ATOM 753 O O . GLU A 1 94 ? -7.204 -1.400 2.116 1.00 92.12 94 GLU A O 1
ATOM 758 N N . SER A 1 95 ? -6.136 -0.479 0.377 1.00 91.50 95 SER A N 1
ATOM 759 C CA . SER A 1 95 ? -7.143 -0.901 -0.609 1.00 91.50 95 SER A CA 1
ATOM 760 C C . SER A 1 95 ? -7.019 -2.389 -0.944 1.00 91.50 95 SER A C 1
ATOM 762 O O . SER A 1 95 ? -8.034 -3.046 -1.133 1.00 91.50 95 SER A O 1
ATOM 764 N N . LEU A 1 96 ? -5.785 -2.898 -1.050 1.00 92.12 96 LEU A N 1
ATOM 765 C CA . LEU A 1 96 ? -5.512 -4.299 -1.387 1.00 92.12 96 LEU A CA 1
ATOM 766 C C . LEU A 1 96 ? -5.703 -5.221 -0.185 1.00 92.12 96 LEU A C 1
ATOM 768 O O . LEU A 1 96 ? -6.261 -6.300 -0.316 1.00 92.12 96 LEU A O 1
ATOM 772 N N . LEU A 1 97 ? -5.208 -4.811 0.979 1.00 91.75 97 LEU A N 1
ATOM 773 C CA . LEU A 1 97 ? -5.273 -5.584 2.208 1.00 91.75 97 LEU A CA 1
ATOM 774 C C . LEU A 1 97 ? -5.511 -4.626 3.380 1.00 91.75 97 LEU A C 1
ATOM 776 O O . LEU A 1 97 ? -4.543 -4.090 3.940 1.00 91.75 97 LEU A O 1
ATOM 780 N N . PRO A 1 98 ? -6.780 -4.392 3.752 1.00 90.12 98 PRO A N 1
ATOM 781 C CA . PRO A 1 98 ? -7.121 -3.527 4.871 1.00 90.12 98 PRO A CA 1
ATOM 782 C C . PRO A 1 98 ? -6.395 -3.955 6.145 1.00 90.12 98 PRO A C 1
ATOM 784 O O . PRO A 1 98 ? -6.306 -5.143 6.458 1.00 90.12 98 PRO A O 1
ATOM 787 N N . SER A 1 99 ? -5.871 -2.986 6.890 1.00 87.25 99 SER A N 1
ATOM 788 C CA . SER A 1 99 ? -5.249 -3.255 8.182 1.00 87.25 99 SER A CA 1
ATOM 789 C C . SER A 1 99 ? -6.236 -3.943 9.130 1.00 87.25 99 SER A C 1
ATOM 791 O O . SER A 1 99 ? -7.427 -3.597 9.158 1.00 87.25 99 SER A O 1
ATOM 793 N N . PRO A 1 100 ? -5.754 -4.893 9.954 1.00 83.06 100 PRO A N 1
ATOM 794 C CA . PRO A 1 100 ? -6.601 -5.517 10.938 1.00 83.06 100 PRO A CA 1
ATOM 795 C C . PRO A 1 100 ? -7.067 -4.462 11.952 1.00 83.06 100 PRO A C 1
ATOM 797 O O . PRO A 1 100 ? -6.312 -3.560 12.333 1.00 83.06 100 PRO A O 1
ATOM 800 N N . PRO A 1 101 ? -8.311 -4.577 12.413 1.00 82.38 101 PRO A N 1
ATOM 801 C CA . PRO A 1 101 ? -8.893 -3.655 13.369 1.00 82.38 101 PRO A CA 1
ATOM 802 C C . PRO A 1 101 ? -8.113 -3.654 14.680 1.00 82.38 101 PRO A C 1
ATOM 804 O O . PRO A 1 101 ? -7.676 -4.682 15.195 1.00 82.38 101 PRO A O 1
ATOM 807 N N . LYS A 1 102 ? -7.958 -2.455 15.240 1.00 82.50 102 LYS A N 1
ATOM 808 C CA . LYS A 1 102 ? -7.098 -2.213 16.401 1.00 82.50 102 LYS A CA 1
ATOM 809 C C . LYS A 1 102 ? -7.551 -2.934 17.674 1.00 82.50 102 LYS A C 1
ATOM 811 O O . LYS A 1 102 ? -6.711 -3.253 18.513 1.00 82.50 102 LYS A O 1
ATOM 816 N N . PHE A 1 103 ? -8.857 -3.132 17.845 1.00 86.31 103 PHE A N 1
ATOM 817 C CA . PHE A 1 103 ? -9.427 -3.750 19.041 1.00 86.31 103 PHE A CA 1
ATOM 818 C C . PHE A 1 103 ? -10.180 -5.029 18.664 1.00 86.31 103 PHE A C 1
ATOM 820 O O . PHE A 1 103 ? -11.060 -4.965 17.801 1.00 86.31 103 PHE A O 1
ATOM 827 N N . PRO A 1 104 ? -9.870 -6.176 19.296 1.00 85.06 104 PRO A N 1
ATOM 828 C CA . PRO A 1 104 ? -10.605 -7.410 19.058 1.00 85.06 104 PRO A CA 1
ATOM 829 C C . PRO A 1 104 ? -12.007 -7.359 19.675 1.00 85.06 104 PRO A C 1
ATOM 831 O O . PRO A 1 104 ? -12.270 -6.595 20.612 1.00 85.06 104 PRO A O 1
ATOM 834 N N . ALA A 1 105 ? -12.894 -8.221 19.175 1.00 86.56 105 ALA A N 1
ATOM 835 C CA . ALA A 1 105 ? -14.230 -8.408 19.728 1.00 86.56 105 ALA A CA 1
ATOM 836 C C . ALA A 1 105 ? -14.153 -8.818 21.203 1.00 86.56 105 ALA A C 1
ATOM 838 O O . ALA A 1 105 ? -13.263 -9.566 21.604 1.00 86.56 105 ALA A O 1
ATOM 839 N N . GLY A 1 106 ? -15.065 -8.289 22.016 1.00 85.50 106 GLY A N 1
ATOM 840 C CA . GLY A 1 106 ? -15.061 -8.455 23.469 1.00 85.50 106 GLY A CA 1
ATOM 841 C C . GLY A 1 106 ? -14.151 -7.479 24.222 1.00 85.50 106 GLY A C 1
ATOM 842 O O . GLY A 1 106 ? -14.153 -7.481 25.451 1.00 85.50 106 GLY A O 1
ATOM 843 N N . SER A 1 107 ? -13.402 -6.612 23.531 1.00 89.25 107 SER A N 1
ATOM 844 C CA . SER A 1 107 ? -12.624 -5.566 24.204 1.00 89.25 107 SER A CA 1
ATOM 845 C C . SER A 1 107 ? -13.534 -4.471 24.743 1.00 89.25 107 SER A C 1
ATOM 847 O O . SER A 1 107 ? -14.390 -3.954 24.022 1.00 89.25 107 SER A O 1
ATOM 849 N N . LEU A 1 108 ? -13.304 -4.063 25.988 1.00 91.00 108 LEU A N 1
ATOM 850 C CA . LEU A 1 108 ? -13.906 -2.859 26.543 1.00 91.00 108 LEU A CA 1
ATOM 851 C C . LEU A 1 108 ? -13.079 -1.646 26.104 1.00 91.00 108 LEU A C 1
ATOM 853 O O . LEU A 1 108 ? -11.885 -1.562 26.397 1.00 91.00 108 LEU A O 1
ATOM 857 N N . VAL A 1 109 ? -13.699 -0.709 25.390 1.00 90.00 109 VAL A N 1
ATOM 858 C CA . VAL A 1 109 ? -13.023 0.479 24.851 1.00 90.00 109 VAL A CA 1
ATOM 859 C C . VAL A 1 109 ? -13.674 1.755 25.373 1.00 90.00 109 VAL A C 1
ATOM 861 O O . VAL A 1 109 ? -14.883 1.808 25.587 1.00 90.00 109 VAL A O 1
ATOM 864 N N . ARG A 1 110 ? -12.865 2.803 25.572 1.00 90.62 110 ARG A N 1
ATOM 865 C CA . ARG A 1 110 ? -13.336 4.136 25.975 1.00 90.62 110 ARG A CA 1
ATOM 866 C C . ARG A 1 110 ? -13.075 5.148 24.868 1.00 90.62 110 ARG A C 1
ATOM 868 O O . ARG A 1 110 ? -11.951 5.269 24.376 1.00 90.62 110 ARG A O 1
ATOM 875 N N . GLY A 1 111 ? -14.104 5.912 24.514 1.00 88.75 111 GLY A N 1
ATOM 876 C CA . GLY A 1 111 ? -14.001 7.016 23.572 1.00 88.75 111 GLY A CA 1
ATOM 877 C C . GLY A 1 111 ? -13.060 8.104 24.087 1.00 88.75 111 GLY A C 1
ATOM 878 O O . GLY A 1 111 ? -13.222 8.608 25.199 1.00 88.75 111 GLY A O 1
ATOM 879 N N . LYS A 1 112 ? -12.076 8.493 23.268 1.00 90.44 112 LYS A N 1
ATOM 880 C CA . LYS A 1 112 ? -11.137 9.569 23.614 1.00 90.44 112 LYS A CA 1
ATOM 881 C C . LYS A 1 112 ? -11.893 10.876 23.846 1.00 90.44 112 LYS A C 1
ATOM 883 O O . LYS A 1 112 ? -12.661 11.307 22.992 1.00 90.44 112 LYS A O 1
ATOM 888 N N . GLU A 1 113 ? -11.596 11.550 24.947 1.00 92.19 113 GLU A N 1
ATOM 889 C CA . GLU A 1 113 ? -12.196 12.841 25.273 1.00 92.19 113 GLU A CA 1
ATOM 890 C C . GLU A 1 113 ? -11.579 13.950 24.419 1.00 92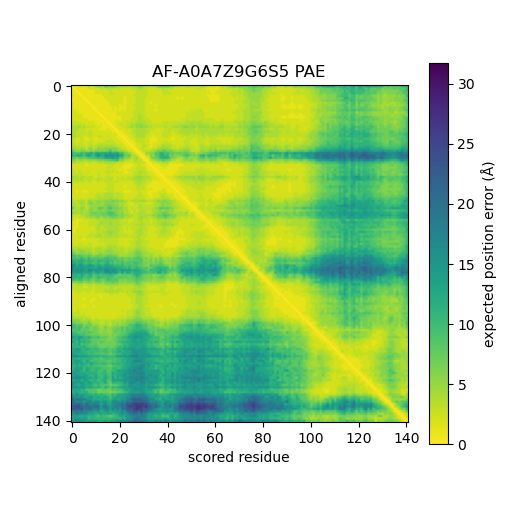.19 113 GLU A C 1
ATOM 892 O O . GLU A 1 113 ? -10.469 14.424 24.660 1.00 92.19 113 GLU A O 1
ATOM 897 N N . ASN A 1 114 ? -12.268 14.319 23.340 1.00 93.19 114 ASN A N 1
ATOM 898 C CA . ASN A 1 114 ? -11.881 15.433 22.482 1.00 93.19 114 ASN A CA 1
ATOM 899 C C . ASN A 1 114 ? -13.091 16.009 21.728 1.00 93.19 114 ASN A C 1
ATOM 901 O O . ASN A 1 114 ? -14.136 15.371 21.595 1.00 93.19 114 ASN A O 1
ATOM 905 N N . LYS A 1 115 ? -12.916 17.207 21.154 1.00 93.50 115 LYS A N 1
ATOM 906 C CA . LYS A 1 115 ? -13.965 17.918 20.398 1.00 93.50 115 LYS A CA 1
ATOM 907 C C . LYS A 1 115 ? -14.540 17.107 19.228 1.00 93.50 115 LYS A C 1
ATOM 909 O O . LYS A 1 115 ? -15.685 17.316 18.842 1.00 93.50 115 LYS A O 1
ATOM 914 N N . ARG A 1 116 ? -13.758 16.207 18.617 1.00 88.56 116 ARG A N 1
ATOM 915 C CA . ARG A 1 116 ? -14.241 15.351 17.521 1.00 88.56 116 ARG A CA 1
ATOM 916 C C . ARG A 1 116 ? -15.175 14.271 18.069 1.00 88.56 116 ARG A C 1
ATOM 918 O O . ARG A 1 116 ? -16.284 14.174 17.577 1.00 88.56 116 ARG A O 1
ATOM 925 N N . ALA A 1 117 ? -14.781 13.538 19.104 1.00 87.44 117 ALA A N 1
ATOM 926 C CA . ALA A 1 117 ? -15.613 12.517 19.738 1.00 87.44 117 ALA A CA 1
ATOM 927 C C . ALA A 1 117 ? -16.905 13.096 20.334 1.00 87.44 117 ALA A C 1
ATOM 929 O O . ALA A 1 117 ? -17.946 12.452 20.270 1.00 87.44 117 ALA A O 1
ATOM 930 N N . GLN A 1 118 ? -16.861 14.331 20.851 1.00 91.75 118 GLN A N 1
ATOM 931 C CA . GLN A 1 118 ? -18.057 15.043 21.316 1.00 91.75 118 GLN A CA 1
ATOM 932 C C . GLN A 1 118 ? -19.063 15.272 20.182 1.00 91.75 118 GLN A C 1
ATOM 934 O O . GLN A 1 118 ? -20.242 14.991 20.357 1.00 91.75 118 GLN A O 1
ATOM 939 N N . ARG A 1 119 ? -18.603 15.703 18.996 1.00 90.00 119 ARG A N 1
ATOM 940 C CA . ARG A 1 119 ? -19.474 15.894 17.818 1.00 90.00 119 ARG A CA 1
ATOM 941 C C . ARG A 1 119 ? -20.150 14.610 17.339 1.00 90.00 119 ARG A C 1
ATOM 943 O O . ARG A 1 119 ? -21.233 14.679 16.781 1.00 90.00 119 ARG A O 1
ATOM 950 N N . TRP A 1 120 ? -19.510 13.466 17.551 1.00 87.00 120 TRP A N 1
ATOM 951 C CA . TRP A 1 120 ? -20.040 12.151 17.188 1.00 87.00 120 TRP A CA 1
ATOM 952 C C . TRP A 1 120 ? -20.751 11.443 18.356 1.00 87.00 120 TRP A C 1
ATOM 954 O O . TRP A 1 120 ? -21.176 10.304 18.205 1.00 87.00 120 TRP A O 1
ATOM 964 N N . GLY A 1 121 ? -20.870 12.088 19.523 1.00 87.62 121 GLY A N 1
ATOM 965 C CA . GLY A 1 121 ? -21.658 11.592 20.655 1.00 87.62 121 GLY A CA 1
ATOM 966 C C . GLY A 1 121 ? -21.033 10.471 21.496 1.00 87.62 121 GLY A C 1
ATOM 967 O O . GLY A 1 121 ? -21.719 9.933 22.355 1.00 87.62 121 GLY A O 1
ATOM 968 N N . PHE A 1 122 ? -19.754 10.121 21.309 1.00 86.31 122 PHE A N 1
ATOM 969 C CA . PHE A 1 122 ? -19.108 9.004 22.031 1.00 86.31 122 PHE A CA 1
ATOM 970 C C . PHE A 1 122 ? -17.969 9.430 22.976 1.00 86.31 122 PHE A C 1
ATOM 972 O O . PHE A 1 122 ? -17.205 8.600 23.468 1.00 86.31 122 PHE A O 1
ATOM 979 N N . SER A 1 123 ? -17.807 10.731 23.233 1.00 91.69 123 SER A N 1
ATOM 980 C CA . SER A 1 123 ? -16.748 11.239 24.118 1.00 91.69 123 SER A CA 1
ATOM 981 C C . SER A 1 123 ? -16.888 10.695 25.539 1.00 91.69 123 SER A C 1
ATOM 983 O O . SER A 1 123 ? -17.909 10.915 26.179 1.00 91.69 123 SER A O 1
ATOM 985 N N . GLY A 1 124 ? -15.850 10.026 26.048 1.00 88.62 124 GLY A N 1
ATOM 986 C CA . GLY A 1 124 ? -15.840 9.467 27.403 1.00 88.62 124 GLY A CA 1
ATOM 987 C C . GLY A 1 124 ? -16.729 8.233 27.592 1.00 88.62 124 GLY A C 1
ATOM 988 O O . GLY A 1 124 ? -16.608 7.575 28.623 1.00 88.62 124 GLY A O 1
ATOM 989 N N . ALA A 1 125 ? -17.556 7.880 26.600 1.00 87.81 125 ALA A N 1
ATOM 990 C CA . ALA A 1 125 ? -18.398 6.695 26.633 1.00 87.81 125 ALA A CA 1
ATOM 991 C C . ALA A 1 125 ? -17.539 5.426 26.628 1.00 87.81 125 ALA A C 1
ATOM 993 O O . ALA A 1 125 ? -16.527 5.339 25.924 1.00 87.81 125 ALA A O 1
ATOM 994 N N . VAL A 1 126 ? -17.955 4.452 27.430 1.00 90.38 126 VAL A N 1
ATOM 995 C CA . VAL A 1 126 ? -17.372 3.114 27.476 1.00 90.38 126 VAL A CA 1
ATOM 996 C C . VAL A 1 126 ? -18.337 2.177 26.774 1.00 90.38 126 VAL A C 1
ATOM 998 O O . VAL A 1 126 ? -19.539 2.262 27.011 1.00 90.38 126 VAL A O 1
ATOM 1001 N N . GLY A 1 127 ? -17.820 1.286 25.940 1.00 87.94 127 GLY A N 1
ATOM 1002 C CA . GLY A 1 127 ? -18.641 0.239 25.358 1.00 87.94 127 GLY A CA 1
ATOM 1003 C C . GLY A 1 127 ? -17.834 -0.985 24.970 1.00 87.94 127 GLY A C 1
ATOM 1004 O O . GLY A 1 127 ? -16.597 -0.971 24.943 1.00 87.94 127 GLY A O 1
ATOM 1005 N N . LEU A 1 128 ? -18.558 -2.064 24.715 1.00 87.94 128 LEU A N 1
ATOM 1006 C CA . LEU A 1 128 ? -18.004 -3.354 24.348 1.00 87.94 128 LEU A CA 1
ATOM 1007 C C . LEU A 1 128 ? -17.921 -3.455 22.827 1.00 87.94 128 LEU A C 1
ATOM 1009 O O . LEU A 1 128 ? -18.895 -3.189 22.119 1.00 87.94 128 LEU A O 1
ATOM 1013 N N . VAL A 1 129 ? -16.768 -3.876 22.311 1.00 87.00 129 VAL A N 1
ATOM 1014 C CA . VAL A 1 129 ? -16.631 -4.196 20.889 1.00 87.00 129 VAL A CA 1
ATOM 1015 C C . VAL A 1 129 ? -17.429 -5.461 20.585 1.00 87.00 129 VAL A C 1
ATOM 1017 O O . VAL A 1 129 ? -17.051 -6.552 21.009 1.00 87.00 129 VAL A O 1
ATOM 1020 N N . VAL A 1 130 ? -18.530 -5.318 19.847 1.00 85.31 130 VAL A N 1
ATOM 1021 C CA . VAL A 1 130 ? -19.434 -6.433 19.508 1.00 85.31 130 VAL A CA 1
ATOM 1022 C C . VAL A 1 130 ? -19.143 -7.038 18.143 1.00 85.31 130 VAL A C 1
ATOM 1024 O O . VAL A 1 130 ? -19.412 -8.211 17.917 1.00 85.31 130 VAL A O 1
ATOM 1027 N N . GLU A 1 131 ? -18.605 -6.239 17.227 1.00 78.56 131 GLU A N 1
ATOM 1028 C CA . GLU A 1 131 ? -18.347 -6.653 15.857 1.00 78.56 131 GLU A CA 1
ATOM 1029 C C . GLU A 1 131 ? -17.124 -5.914 15.333 1.00 78.56 131 GLU A C 1
ATOM 1031 O O . GLU A 1 131 ? -16.909 -4.727 15.606 1.00 78.56 131 GLU A O 1
ATOM 1036 N N . VAL A 1 132 ? -16.324 -6.657 14.587 1.00 73.69 132 VAL A N 1
ATOM 1037 C CA . VAL A 1 132 ? -15.020 -6.247 14.109 1.00 73.69 132 VAL A CA 1
ATOM 1038 C C . VAL A 1 132 ? -15.051 -6.379 12.592 1.00 73.69 132 VAL A C 1
ATOM 1040 O O . VAL A 1 132 ? -15.091 -7.491 12.075 1.00 73.69 132 VAL A O 1
ATOM 1043 N N . GLN A 1 133 ? -15.088 -5.249 11.886 1.00 67.62 133 GLN A N 1
ATOM 1044 C CA . GLN A 1 133 ? -15.016 -5.211 10.426 1.00 67.62 133 GLN A CA 1
ATOM 1045 C C . GLN A 1 133 ? -13.603 -4.796 9.996 1.00 67.62 133 GLN A C 1
ATOM 1047 O O . GLN A 1 133 ? -12.927 -4.038 10.698 1.00 67.62 133 GLN A O 1
ATOM 1052 N N . GLY A 1 134 ? -13.125 -5.339 8.873 1.00 58.53 134 GLY A N 1
ATOM 1053 C CA . GLY A 1 134 ? -11.854 -4.922 8.275 1.00 58.53 134 GLY A CA 1
ATOM 1054 C C . GLY A 1 134 ? -11.937 -3.467 7.811 1.00 58.53 134 GLY A C 1
ATOM 1055 O O . GLY A 1 134 ? -12.963 -3.056 7.275 1.00 58.53 134 GLY A O 1
ATOM 1056 N N . GLY A 1 135 ? -10.874 -2.688 8.026 1.00 60.91 135 GLY A N 1
ATOM 1057 C CA . GLY A 1 135 ? -10.874 -1.256 7.715 1.00 60.91 135 GLY A CA 1
ATOM 1058 C C . GLY A 1 135 ? -11.517 -0.402 8.814 1.00 60.91 135 GLY A C 1
ATOM 1059 O O . GLY A 1 135 ? -12.619 0.110 8.655 1.00 60.91 135 GLY A O 1
ATOM 1060 N N . ASP A 1 136 ? -10.786 -0.234 9.920 1.00 61.28 136 ASP A N 1
ATOM 1061 C CA . ASP A 1 136 ? -10.900 0.788 10.982 1.00 61.28 136 ASP A CA 1
ATOM 1062 C C . ASP A 1 136 ? -12.220 0.997 11.758 1.00 61.28 136 ASP A C 1
ATOM 1064 O O . ASP A 1 136 ? -12.158 1.394 12.928 1.00 61.28 136 ASP A O 1
ATOM 1068 N N . TYR A 1 137 ? -13.404 0.750 11.195 1.00 65.50 137 TYR A N 1
ATOM 1069 C CA . TYR A 1 137 ? -14.668 0.977 11.896 1.00 65.50 137 TYR A CA 1
ATOM 1070 C C . TYR A 1 137 ? -15.052 -0.220 12.762 1.00 65.50 137 TYR A C 1
ATOM 1072 O O . TYR A 1 137 ? -15.196 -1.352 12.305 1.00 65.50 137 TYR A O 1
ATOM 1080 N N . ILE A 1 138 ? -15.240 0.059 14.050 1.00 71.50 138 ILE A N 1
ATOM 1081 C CA . ILE A 1 138 ? -15.554 -0.938 15.065 1.00 71.50 138 ILE A CA 1
ATOM 1082 C C . ILE A 1 138 ? -16.925 -0.616 15.638 1.00 71.50 138 ILE A C 1
ATOM 1084 O O . ILE A 1 138 ? -17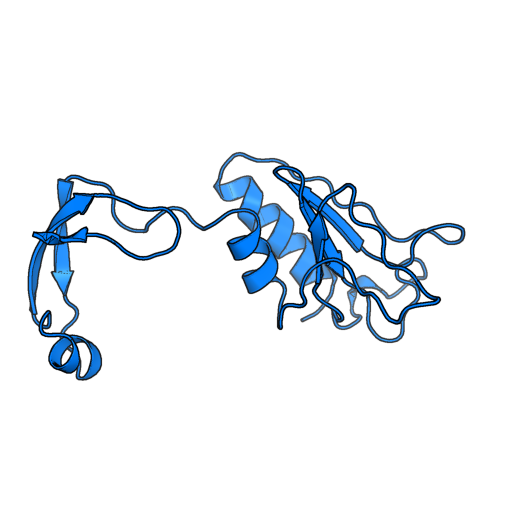.209 0.527 16.004 1.00 71.50 138 ILE A O 1
ATOM 1088 N N . LYS A 1 139 ? -17.778 -1.633 15.728 1.00 75.81 139 LYS A N 1
ATOM 1089 C CA . LYS A 1 139 ? -19.115 -1.484 16.288 1.00 75.81 139 LYS A CA 1
ATOM 1090 C C . LYS A 1 139 ? -19.053 -1.680 17.795 1.00 75.81 139 LYS A C 1
ATOM 1092 O O . LYS A 1 139 ? -18.598 -2.718 18.279 1.00 75.81 139 LYS A O 1
ATOM 1097 N N . VAL A 1 140 ? -19.534 -0.679 18.521 1.00 76.56 140 VAL A N 1
ATOM 1098 C CA . VAL A 1 140 ? -19.508 -0.633 19.984 1.00 76.56 140 VAL A CA 1
ATOM 1099 C C . VAL A 1 140 ? -20.942 -0.536 20.503 1.00 76.56 140 VAL A C 1
ATOM 1101 O O . VAL A 1 140 ? -21.754 0.182 19.915 1.00 76.56 140 VAL A O 1
ATOM 1104 N N . ARG A 1 141 ? -21.260 -1.282 21.564 1.00 72.81 141 ARG A N 1
ATOM 1105 C CA . ARG A 1 141 ? -22.535 -1.209 22.292 1.00 72.81 141 ARG A CA 1
ATOM 1106 C C . ARG A 1 141 ? -22.320 -0.958 23.775 1.00 72.81 141 ARG A C 1
ATOM 1108 O O . ARG A 1 141 ? -21.245 -1.353 24.283 1.00 72.81 141 ARG A O 1
#

Sequence (141 aa):
MKIRNAIKKIKSHFKKQGIDIDISYPTRSGNHRFTFQHDGQVGSFFANGHDGHSEGWEDAEGTNWHIRGINDVSDIQSDYHAGSFRDNITQICESLLPSPPKFPAGSLVRGKENKRAQRWGFSGAVGLVVEVQGGDYIKVR

Foldseek 3Di:
DFPLVLVVCLQVLQVVVVDG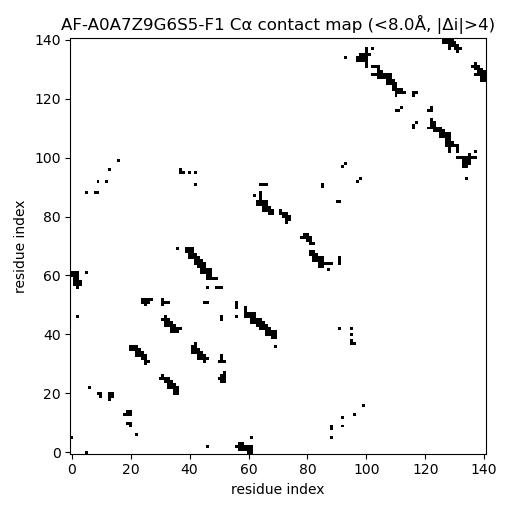WDWDFQDPPDDLWTWTDADQKIWIWHQPPDSRPDPPSRGGDIDFGWMAGPPDDADPVPNRDGGDTDPDSVVVSCVRFFDFEPDDFQDWDAADADPVCVVVPRHRNIFGFHDGDGHHDTDTD

Radius of gyration: 19.44 Å; Cα contacts (8 Å, |Δi|>4): 250; chains: 1; bounding box: 44×31×56 Å

Nearest PDB structures (foldseek):
  6voa-assembly1_I  TM=2.258E-01  e=1.178E+00  Bos taurus
  6xi8-assembly1_A  TM=4.113E-01  e=4.182E+00  Saccharomyces cerevisiae S288C
  7pc2-assembly1_B  TM=2.569E-01  e=6.777E+00  Human immunodeficiency virus